Protein AF-A0A4Q3XP05-F1 (afdb_monomer_lite)

Sequence (166 aa):
MVRCESCAARHRVVETVRRVVVLAVALLCTGCSSTEPTTTSSPNTSTMSSTSSSIRPSPATTSTSTPQPGPPYIGTLTWRPGRHGDDLIVTPTGAGRAVLGEEKEAAAWAEVARREPRADTVSMQRQFACHWRYARSKATWNLETWRMAVPMDQVVSAYCNPGGPE

pLDDT: mean 79.21, std 21.28, range [39.28, 98.88]

Secondary structure (DSSP, 8-state):
----THHHHHHHHHHHHHHHGGG---------PPPPP-----------------PPPP------PPPPP-S--EEEEEEEE-SSSEEEEEEE-HHHHH--SHHHHHHHHHHHHHH-GGG-SHHHHHHHHHHHHH-TTSS-EEEETTS----HHHHHHTTT-TTS--

Structure (mmCIF, N/CA/C/O backbone):
data_AF-A0A4Q3XP05-F1
#
_entry.id   AF-A0A4Q3XP05-F1
#
loop_
_atom_site.group_PDB
_atom_site.id
_atom_site.type_symbol
_atom_site.label_atom_id
_atom_site.label_alt_id
_atom_site.label_comp_id
_atom_site.label_asym_id
_atom_site.label_entity_id
_atom_site.label_seq_id
_atom_site.pdbx_PDB_ins_code
_atom_site.Cartn_x
_atom_site.Cartn_y
_atom_site.Cartn_z
_atom_site.occupancy
_atom_site.B_iso_or_equiv
_atom_site.auth_seq_id
_atom_site.auth_comp_id
_atom_site.auth_asym_id
_atom_site.auth_atom_id
_atom_site.pdbx_PDB_model_num
ATOM 1 N N . MET A 1 1 ? 32.201 -32.629 -36.916 1.00 45.53 1 MET A N 1
ATOM 2 C CA . MET A 1 1 ? 32.379 -31.262 -37.455 1.00 45.53 1 MET A CA 1
ATOM 3 C C . MET A 1 1 ? 31.031 -30.766 -37.956 1.00 45.53 1 MET A C 1
ATOM 5 O O . MET A 1 1 ? 30.644 -31.107 -39.062 1.00 45.53 1 MET A O 1
ATOM 9 N N . VAL A 1 2 ? 30.287 -30.033 -37.125 1.00 48.25 2 VAL A N 1
ATOM 10 C CA . VAL A 1 2 ? 29.004 -29.419 -37.506 1.00 48.25 2 VAL A CA 1
ATOM 11 C C . VAL A 1 2 ? 29.272 -27.926 -37.679 1.00 48.25 2 VAL A C 1
ATOM 13 O O . VAL A 1 2 ? 29.662 -27.253 -36.727 1.00 48.25 2 VAL A O 1
ATOM 16 N N . ARG A 1 3 ? 29.188 -27.435 -38.919 1.00 54.53 3 ARG A N 1
ATOM 17 C CA . ARG A 1 3 ? 29.376 -26.016 -39.254 1.00 54.53 3 ARG A CA 1
ATOM 18 C C . ARG A 1 3 ? 28.134 -25.228 -38.825 1.00 54.53 3 ARG A C 1
ATOM 20 O O . ARG A 1 3 ? 27.010 -25.658 -39.039 1.00 54.53 3 ARG A O 1
ATOM 27 N N . CYS A 1 4 ? 28.374 -24.088 -38.187 1.00 50.78 4 CYS A N 1
ATOM 28 C CA . CYS A 1 4 ? 27.384 -23.238 -37.537 1.00 50.78 4 CYS A CA 1
ATOM 29 C C . CYS A 1 4 ? 26.812 -22.214 -38.538 1.00 50.78 4 CYS A C 1
ATOM 31 O O . CYS A 1 4 ? 27.359 -21.124 -38.697 1.00 50.78 4 CYS A O 1
ATOM 33 N N . GLU A 1 5 ? 25.721 -22.556 -39.227 1.00 57.09 5 GLU A N 1
ATOM 34 C CA . GLU A 1 5 ? 25.008 -21.644 -40.147 1.00 57.09 5 GLU A CA 1
ATOM 35 C C . GLU A 1 5 ? 24.292 -20.487 -39.411 1.00 57.09 5 GLU A C 1
ATOM 37 O O . GLU A 1 5 ? 24.014 -19.437 -39.989 1.00 57.09 5 GLU A O 1
ATOM 42 N N . SER A 1 6 ? 24.093 -20.607 -38.095 1.00 54.94 6 SER A N 1
ATOM 43 C CA . SER A 1 6 ? 23.377 -19.624 -37.266 1.00 54.94 6 SER A CA 1
ATOM 44 C C . SER A 1 6 ? 24.140 -18.322 -36.975 1.00 54.94 6 SER A C 1
ATOM 46 O O . SER A 1 6 ? 23.554 -17.381 -36.434 1.00 54.94 6 SER A O 1
ATOM 48 N N . CYS A 1 7 ? 25.430 -18.231 -37.315 1.00 55.59 7 CYS A N 1
ATOM 49 C CA . CYS A 1 7 ? 26.236 -17.030 -37.053 1.00 55.59 7 CYS A CA 1
ATOM 50 C C . CYS A 1 7 ? 26.012 -15.926 -38.111 1.00 55.59 7 CYS A C 1
ATOM 52 O O . CYS A 1 7 ? 26.002 -14.738 -37.788 1.00 55.59 7 CYS A O 1
ATOM 54 N N . ALA A 1 8 ? 25.734 -16.299 -39.367 1.00 54.72 8 ALA A N 1
ATOM 55 C CA . ALA A 1 8 ? 25.606 -15.352 -40.480 1.00 54.72 8 ALA A CA 1
ATOM 56 C C . ALA A 1 8 ? 24.308 -14.517 -40.439 1.00 54.72 8 ALA A C 1
ATOM 58 O O . ALA A 1 8 ? 24.300 -13.352 -40.840 1.00 54.72 8 ALA A O 1
ATOM 59 N N . ALA A 1 9 ? 23.214 -15.075 -39.908 1.00 52.56 9 ALA A N 1
ATOM 60 C CA . ALA A 1 9 ? 21.922 -14.386 -39.830 1.00 52.56 9 ALA A CA 1
ATOM 61 C C . ALA A 1 9 ? 21.920 -13.232 -38.811 1.00 52.56 9 ALA A C 1
ATOM 63 O O . ALA A 1 9 ? 21.271 -12.208 -39.024 1.00 52.56 9 ALA A O 1
ATOM 64 N N . ARG A 1 10 ? 22.693 -13.361 -37.724 1.00 56.69 10 ARG A N 1
ATOM 65 C CA . ARG A 1 10 ? 22.756 -12.356 -36.649 1.00 56.69 10 ARG A CA 1
ATOM 66 C C . ARG A 1 10 ? 23.505 -11.091 -37.076 1.00 56.69 10 ARG A C 1
ATOM 68 O O . ARG A 1 10 ? 23.149 -10.005 -36.632 1.00 56.69 10 ARG A O 1
ATOM 75 N N . HIS A 1 11 ? 24.471 -11.205 -37.988 1.00 49.16 11 HIS A N 1
ATOM 76 C CA . HIS A 1 11 ? 25.258 -10.060 -38.457 1.00 49.16 11 HIS A CA 1
ATOM 77 C C . HIS A 1 11 ? 24.456 -9.114 -39.376 1.00 49.16 11 HIS A C 1
ATOM 79 O O . HIS A 1 11 ? 24.589 -7.897 -39.268 1.00 49.16 11 HIS A O 1
ATOM 85 N N . ARG A 1 12 ? 23.553 -9.649 -40.218 1.00 55.53 12 ARG A N 1
ATOM 86 C CA . ARG A 1 12 ? 22.710 -8.835 -41.126 1.00 55.53 12 ARG A CA 1
ATOM 87 C C . ARG A 1 12 ? 21.678 -7.968 -40.395 1.00 55.53 12 ARG A C 1
ATOM 89 O O . ARG A 1 12 ? 21.373 -6.865 -40.844 1.00 55.53 12 ARG A O 1
ATOM 96 N N . VAL A 1 13 ? 21.152 -8.434 -39.260 1.00 53.72 13 VAL A N 1
ATOM 97 C CA . VAL A 1 13 ? 20.175 -7.670 -38.460 1.00 53.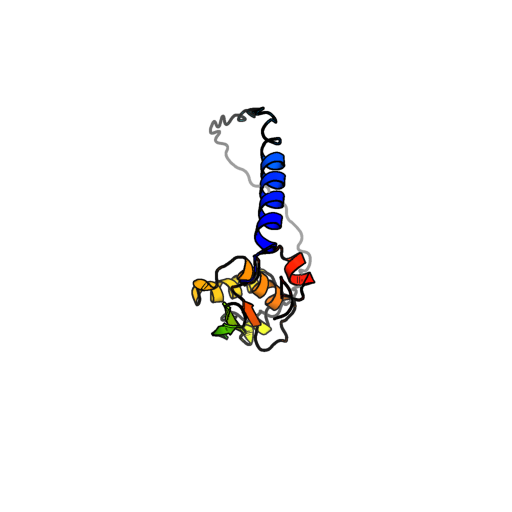72 13 VAL A CA 1
ATOM 98 C C . VAL A 1 13 ? 20.846 -6.481 -37.759 1.00 53.72 13 VAL A C 1
ATOM 100 O O . VAL A 1 13 ? 20.286 -5.387 -37.731 1.00 53.72 13 VAL A O 1
ATOM 103 N N . VAL A 1 14 ? 22.079 -6.657 -37.270 1.00 54.28 14 VAL A N 1
ATOM 104 C CA . VAL A 1 14 ? 22.824 -5.613 -36.542 1.00 54.28 14 VAL A CA 1
ATOM 105 C C . VAL A 1 14 ? 23.241 -4.449 -37.456 1.00 54.28 14 VAL A C 1
ATOM 107 O O . VAL A 1 14 ? 23.151 -3.292 -37.045 1.00 54.28 14 VAL A O 1
ATOM 110 N N . GLU A 1 15 ? 23.620 -4.708 -38.714 1.00 50.31 15 GLU A N 1
ATOM 111 C CA . GLU A 1 15 ? 23.937 -3.635 -39.677 1.00 50.31 15 GLU A CA 1
ATOM 112 C C . GLU A 1 15 ? 22.709 -2.817 -40.107 1.00 50.31 15 GLU A C 1
ATOM 114 O O . GLU A 1 15 ? 22.824 -1.614 -40.356 1.00 50.31 15 GLU A O 1
ATOM 119 N N . THR A 1 16 ? 21.527 -3.439 -40.151 1.00 50.19 16 THR A N 1
ATOM 120 C CA . THR A 1 16 ? 20.293 -2.770 -40.594 1.00 50.19 16 THR A CA 1
ATOM 121 C C . THR A 1 16 ? 19.778 -1.788 -39.535 1.00 50.19 16 THR A C 1
ATOM 123 O O . THR A 1 16 ? 19.385 -0.672 -39.870 1.00 50.19 16 THR A O 1
ATOM 126 N N . VAL A 1 17 ? 19.879 -2.131 -38.245 1.00 50.94 17 VAL A N 1
ATOM 127 C CA . VAL A 1 17 ? 19.489 -1.231 -37.139 1.00 50.94 17 VAL A CA 1
ATOM 128 C C . VAL A 1 17 ? 20.453 -0.043 -37.012 1.00 50.94 17 VAL A C 1
ATOM 130 O O . VAL A 1 17 ? 20.027 1.086 -36.768 1.00 50.94 17 VAL A O 1
ATOM 133 N N . ARG A 1 18 ? 21.753 -0.255 -37.262 1.00 50.09 18 ARG A N 1
ATOM 134 C CA . ARG A 1 18 ? 22.776 0.798 -37.148 1.00 50.09 18 ARG A CA 1
ATOM 135 C C . ARG A 1 18 ? 22.636 1.905 -38.208 1.00 50.09 18 ARG A C 1
ATOM 137 O O . ARG A 1 18 ? 23.077 3.023 -37.961 1.00 50.09 18 ARG A O 1
ATOM 144 N N . ARG A 1 19 ? 21.990 1.637 -39.351 1.00 48.81 19 ARG A N 1
ATOM 145 C CA . ARG A 1 19 ? 21.708 2.648 -40.393 1.00 48.81 19 ARG A CA 1
ATOM 146 C C . ARG A 1 19 ? 20.450 3.485 -40.129 1.00 48.81 19 ARG A C 1
ATOM 148 O O . ARG A 1 19 ? 20.384 4.609 -40.612 1.00 48.81 19 ARG A O 1
ATOM 155 N N . VAL A 1 20 ? 19.497 2.992 -39.335 1.00 49.88 20 VAL A N 1
ATOM 156 C CA . VAL A 1 20 ? 18.260 3.731 -39.001 1.00 49.88 20 VAL A CA 1
ATOM 157 C C . VAL A 1 20 ? 18.496 4.769 -37.892 1.00 49.88 20 VAL A C 1
ATOM 159 O O . VAL A 1 20 ? 17.873 5.824 -37.895 1.00 49.88 20 VAL A O 1
ATOM 162 N N . VAL A 1 21 ? 19.453 4.534 -36.988 1.00 49.62 21 VAL A N 1
ATOM 163 C CA . VAL A 1 21 ? 19.743 5.445 -35.859 1.00 49.62 21 VAL A CA 1
ATOM 164 C C . VAL A 1 21 ? 20.545 6.698 -36.270 1.00 49.62 21 VAL A C 1
ATOM 166 O O . VAL A 1 21 ? 20.509 7.704 -35.570 1.00 49.62 21 VAL A O 1
ATOM 169 N N . VAL A 1 22 ? 21.219 6.703 -37.426 1.00 47.50 22 VAL A N 1
ATOM 170 C CA . VAL A 1 22 ? 22.067 7.837 -37.869 1.00 47.50 22 VAL A CA 1
ATOM 171 C C . VAL A 1 22 ? 21.273 8.965 -38.565 1.00 47.50 22 VAL A C 1
ATOM 173 O O . VAL A 1 22 ? 21.824 10.029 -38.819 1.00 47.50 22 VAL A O 1
ATOM 176 N N . LEU A 1 23 ? 19.969 8.801 -38.823 1.00 47.88 23 LEU A N 1
ATOM 177 C CA . LEU A 1 23 ? 19.169 9.751 -39.621 1.00 47.88 23 LEU A CA 1
ATOM 178 C C . LEU A 1 23 ? 18.109 10.561 -38.848 1.00 47.88 23 LEU A C 1
ATOM 180 O O . LEU A 1 23 ? 17.292 11.229 -39.471 1.00 47.88 23 LEU A O 1
ATOM 184 N N . ALA A 1 24 ? 18.134 10.571 -37.511 1.00 47.53 24 ALA A N 1
ATOM 185 C CA . ALA A 1 24 ? 17.170 11.328 -36.696 1.00 47.53 24 ALA A CA 1
ATOM 186 C C . ALA A 1 24 ? 17.823 12.301 -35.690 1.00 47.53 24 ALA A C 1
ATOM 188 O O . ALA A 1 24 ? 17.320 12.495 -34.588 1.00 47.53 24 ALA A O 1
ATOM 189 N N . VAL A 1 25 ? 18.941 12.933 -36.066 1.00 55.16 25 VAL A N 1
ATOM 190 C CA . VAL A 1 25 ? 19.546 14.057 -35.325 1.00 55.16 25 VAL A CA 1
ATOM 191 C C . VAL A 1 25 ? 19.594 15.274 -36.245 1.00 55.16 25 VAL A C 1
ATOM 193 O O . VAL A 1 25 ? 20.621 15.537 -36.855 1.00 55.16 25 VAL A O 1
ATOM 196 N N . ALA A 1 26 ? 18.471 15.984 -36.389 1.00 55.78 26 ALA A N 1
ATOM 197 C CA . ALA A 1 26 ? 18.444 17.354 -36.918 1.00 55.78 26 ALA A CA 1
ATOM 198 C C . ALA A 1 26 ? 17.041 17.980 -36.818 1.00 55.78 26 ALA A C 1
ATOM 200 O O . ALA A 1 26 ? 16.386 18.142 -37.838 1.00 55.78 26 ALA A O 1
ATOM 201 N N . LEU A 1 27 ? 16.576 18.388 -35.631 1.00 59.53 27 LEU A N 1
ATOM 202 C CA . LEU A 1 27 ? 15.529 19.419 -35.554 1.00 59.53 27 LEU A CA 1
ATOM 203 C C . LEU A 1 27 ? 15.714 20.341 -34.332 1.00 59.53 27 LEU A C 1
ATOM 205 O O . LEU A 1 27 ? 15.252 20.069 -33.233 1.00 59.53 27 LEU A O 1
ATOM 209 N N . LEU A 1 28 ? 16.431 21.436 -34.613 1.00 58.41 28 LEU A N 1
ATOM 210 C CA . LEU A 1 28 ? 16.126 22.833 -34.270 1.00 58.41 28 LEU A CA 1
ATOM 211 C C . LEU A 1 28 ? 15.956 23.205 -32.785 1.00 58.41 28 LEU A C 1
ATOM 213 O O . LEU A 1 28 ? 14.868 23.189 -32.217 1.00 58.41 28 LEU A O 1
ATOM 217 N N . CYS A 1 29 ? 17.051 23.718 -32.217 1.00 57.91 29 CYS A N 1
ATOM 218 C CA . CYS A 1 29 ? 17.024 24.664 -31.109 1.00 57.91 29 CYS A CA 1
ATOM 219 C C . CYS A 1 29 ? 16.321 25.956 -31.557 1.00 57.91 29 CYS A C 1
ATOM 221 O O . CYS A 1 29 ? 16.841 26.702 -32.387 1.00 57.91 29 CYS A O 1
ATOM 223 N N . THR A 1 30 ? 15.165 26.260 -30.979 1.00 62.53 30 THR A N 1
ATOM 224 C CA . THR A 1 30 ? 14.612 27.619 -30.976 1.00 62.53 30 THR A CA 1
ATOM 225 C C . THR A 1 30 ? 14.185 27.924 -29.549 1.00 62.53 30 THR A C 1
ATOM 227 O O . THR A 1 30 ? 13.070 27.633 -29.129 1.00 62.53 30 THR A O 1
ATOM 230 N N . GLY A 1 31 ? 15.140 28.430 -28.767 1.00 46.28 31 GLY A N 1
ATOM 231 C CA . GLY A 1 31 ? 14.882 28.984 -27.446 1.00 46.28 31 GLY A CA 1
ATOM 232 C C . GLY A 1 31 ? 14.139 30.305 -27.597 1.00 46.28 31 GLY A C 1
ATOM 233 O O . GLY A 1 31 ? 14.658 31.240 -28.200 1.00 46.28 31 GLY A O 1
ATOM 234 N N . CYS A 1 32 ? 12.924 30.370 -27.062 1.00 55.94 32 CYS A N 1
ATOM 235 C CA . CYS A 1 32 ? 12.202 31.616 -26.864 1.00 55.94 32 CYS A CA 1
ATOM 236 C C . CYS A 1 32 ? 12.211 31.907 -25.361 1.00 55.94 32 CYS A C 1
ATOM 238 O O . CYS A 1 32 ? 11.517 31.249 -24.585 1.00 55.94 32 CYS A O 1
ATOM 240 N N . SER A 1 33 ? 13.062 32.850 -24.955 1.00 47.09 33 SER A N 1
ATOM 241 C CA . SER A 1 33 ? 13.055 33.434 -23.617 1.00 47.09 33 SER A CA 1
ATOM 242 C C . SER A 1 33 ? 11.712 34.117 -23.386 1.00 47.09 33 SER A C 1
ATOM 244 O O . SER A 1 33 ? 11.351 35.023 -24.133 1.00 47.09 33 SER A O 1
ATOM 246 N N . SER A 1 34 ? 10.979 33.698 -22.356 1.00 48.88 34 SER A N 1
ATOM 247 C CA . SER A 1 34 ? 9.823 34.446 -21.867 1.00 48.88 34 SER A CA 1
ATOM 248 C C . SER A 1 34 ? 10.228 35.258 -20.643 1.00 48.88 34 SER A C 1
ATOM 250 O O . SER A 1 34 ? 10.728 34.741 -19.649 1.00 48.88 34 SER A O 1
ATOM 252 N N . THR A 1 35 ? 10.050 36.554 -20.830 1.00 47.91 35 THR A N 1
ATOM 253 C CA . THR A 1 35 ? 10.338 37.718 -20.004 1.00 47.91 35 THR A CA 1
ATOM 254 C C . THR A 1 35 ? 9.701 37.623 -18.617 1.00 47.91 35 THR A C 1
ATOM 256 O O . THR A 1 35 ? 8.514 37.325 -18.496 1.00 47.91 35 THR A O 1
ATOM 259 N N . GLU A 1 36 ? 10.481 37.919 -17.575 1.00 55.56 36 GLU A N 1
ATOM 260 C CA . GLU A 1 36 ? 9.990 38.105 -16.207 1.00 55.56 36 GLU A CA 1
ATOM 261 C C . GLU A 1 36 ? 9.022 39.299 -16.137 1.00 55.56 36 GLU A C 1
ATOM 263 O O . GLU A 1 36 ? 9.373 40.399 -16.578 1.00 55.56 36 GLU A O 1
ATOM 268 N N . PRO A 1 37 ? 7.825 39.144 -15.550 1.00 46.94 37 PRO A N 1
ATOM 269 C CA . PRO A 1 37 ? 7.035 40.284 -15.129 1.00 46.94 37 PRO A CA 1
ATOM 270 C C . PRO A 1 37 ? 7.531 40.804 -13.771 1.00 46.94 37 PRO A C 1
ATOM 272 O O . PRO A 1 37 ? 7.534 40.108 -12.758 1.00 46.94 37 PRO A O 1
ATOM 275 N N . THR A 1 38 ? 7.948 42.067 -13.805 1.00 46.94 38 THR A N 1
ATOM 276 C CA . THR A 1 38 ? 7.946 43.098 -12.760 1.00 46.94 38 THR A CA 1
ATOM 277 C C . THR A 1 38 ? 7.490 42.672 -11.359 1.00 46.94 38 THR A C 1
ATOM 279 O O . THR A 1 3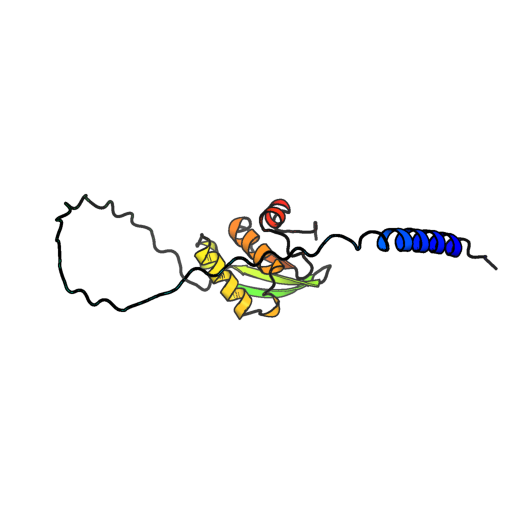8 ? 6.313 42.414 -11.126 1.00 46.94 38 THR A O 1
ATOM 282 N N . THR A 1 39 ? 8.392 42.777 -10.378 1.00 39.28 39 THR A N 1
ATOM 283 C CA . THR A 1 39 ? 8.010 42.983 -8.972 1.00 39.28 39 THR A CA 1
ATOM 284 C C . THR A 1 39 ? 8.577 44.318 -8.495 1.00 39.28 39 THR A C 1
ATOM 286 O O . THR A 1 39 ? 9.688 44.407 -7.980 1.00 39.28 39 THR A O 1
ATOM 289 N N . THR A 1 40 ? 7.803 45.383 -8.701 1.00 46.84 40 THR A N 1
ATOM 290 C CA . THR A 1 40 ? 7.935 46.632 -7.946 1.00 46.84 40 THR A CA 1
ATOM 291 C C . THR A 1 40 ? 7.024 46.507 -6.735 1.00 46.84 40 THR A C 1
ATOM 293 O O . THR A 1 40 ? 5.807 46.546 -6.882 1.00 46.84 40 THR A O 1
ATOM 296 N N . SER A 1 41 ? 7.606 46.372 -5.546 1.00 44.38 41 SER A N 1
ATOM 297 C CA . SER A 1 41 ? 6.859 46.418 -4.288 1.00 44.38 41 SER A CA 1
ATOM 298 C C . SER A 1 41 ? 7.362 47.589 -3.452 1.00 44.38 41 SER A C 1
ATOM 300 O O . SER A 1 41 ? 8.392 47.502 -2.788 1.00 44.38 41 SER A O 1
ATOM 302 N N . SER A 1 42 ? 6.622 48.696 -3.505 1.00 63.28 42 SER A N 1
ATOM 303 C CA . SER A 1 42 ? 6.634 49.740 -2.478 1.00 63.28 42 SER A CA 1
ATOM 304 C C . SER A 1 42 ? 5.761 49.298 -1.296 1.00 63.28 42 SER A C 1
ATOM 306 O O . SER A 1 42 ? 4.709 48.698 -1.524 1.00 63.28 42 SER A O 1
ATOM 308 N N . PRO A 1 43 ? 6.121 49.610 -0.041 1.00 53.75 43 PRO A N 1
ATOM 309 C CA . PRO A 1 43 ? 5.232 49.401 1.091 1.00 53.75 43 PRO A CA 1
ATOM 310 C C . PRO A 1 43 ? 4.331 50.630 1.271 1.00 53.75 43 PRO A C 1
ATOM 312 O O . PRO A 1 43 ? 4.798 51.685 1.692 1.00 53.75 43 PRO A O 1
ATOM 315 N N . ASN A 1 44 ? 3.034 50.488 0.992 1.00 53.88 44 ASN A N 1
ATOM 316 C CA . ASN A 1 44 ? 2.032 51.446 1.453 1.00 53.88 44 ASN A CA 1
ATOM 317 C C . ASN A 1 44 ? 1.318 50.890 2.687 1.00 53.88 44 ASN A C 1
ATOM 319 O O . ASN A 1 44 ? 0.506 49.971 2.614 1.00 53.88 44 ASN A O 1
ATOM 323 N N . THR A 1 45 ? 1.632 51.504 3.822 1.00 48.47 45 THR A N 1
ATOM 324 C CA . THR A 1 45 ? 0.823 51.530 5.039 1.00 48.47 45 THR A CA 1
ATOM 325 C C . THR A 1 45 ? -0.595 51.993 4.708 1.00 48.47 45 THR A C 1
ATOM 327 O O . THR A 1 45 ? -0.771 53.053 4.108 1.00 48.47 45 THR A O 1
ATOM 330 N N . SER A 1 46 ? -1.616 51.250 5.138 1.00 49.66 46 SER A N 1
ATOM 331 C CA . SER A 1 46 ? -2.969 51.787 5.314 1.00 49.66 46 SER A CA 1
ATOM 332 C C . SER A 1 46 ? -3.733 51.038 6.404 1.00 49.66 46 SER A C 1
ATOM 334 O O . SER A 1 46 ? -3.806 49.814 6.451 1.00 49.66 46 SER A O 1
ATOM 336 N N . THR A 1 47 ? -4.250 51.866 7.297 1.00 46.50 47 THR A N 1
ATOM 337 C CA . THR A 1 47 ? -4.929 51.635 8.566 1.00 46.50 47 THR A CA 1
ATOM 338 C C . THR A 1 47 ? -6.430 51.359 8.369 1.00 46.50 47 THR A C 1
ATOM 340 O O . THR A 1 47 ? -7.047 51.989 7.523 1.00 46.50 47 THR A O 1
ATOM 343 N N . MET A 1 48 ? -6.981 50.467 9.211 1.00 51.38 48 MET A N 1
ATOM 344 C CA . MET A 1 48 ? -8.384 50.286 9.665 1.00 51.38 48 MET A CA 1
ATOM 345 C C . MET A 1 48 ? -9.556 50.340 8.659 1.00 51.38 48 MET A C 1
ATOM 347 O O . MET A 1 48 ? -9.827 51.366 8.049 1.00 51.38 48 MET A O 1
ATOM 351 N N . SER A 1 49 ? -10.456 49.348 8.731 1.00 47.53 49 SER A N 1
ATOM 352 C CA . SER A 1 49 ? -11.727 49.483 9.482 1.00 47.53 49 SER A CA 1
ATOM 353 C C . SER A 1 49 ? -12.661 48.285 9.282 1.00 47.53 49 SER A C 1
ATOM 355 O O . SER A 1 49 ? -12.813 47.735 8.198 1.00 47.53 49 SER A O 1
ATOM 357 N N . SER A 1 50 ? -13.301 47.910 10.384 1.00 53.50 50 SER A N 1
ATOM 358 C CA . SER A 1 50 ? -14.348 46.907 10.558 1.00 53.50 50 SER A CA 1
ATOM 359 C C . SER A 1 50 ? -15.645 47.236 9.812 1.00 53.50 50 SER A C 1
ATOM 361 O O . SER A 1 50 ? -16.116 48.370 9.844 1.00 53.50 50 SER A O 1
ATOM 363 N N . THR A 1 51 ? -16.299 46.225 9.238 1.00 55.84 51 THR A N 1
ATOM 364 C CA . THR A 1 51 ? -17.724 46.283 8.875 1.00 55.84 51 THR A CA 1
ATOM 365 C C . THR A 1 51 ? -18.381 44.959 9.251 1.00 55.84 51 THR A C 1
ATOM 367 O O . THR A 1 51 ? -18.195 43.936 8.597 1.00 55.84 51 THR A O 1
ATOM 370 N N . SER A 1 52 ? -19.126 44.985 10.353 1.00 55.44 52 SER A N 1
ATOM 371 C CA . SER A 1 52 ? -19.930 43.871 10.845 1.00 55.44 52 SER A CA 1
ATOM 372 C C . SER A 1 52 ? -21.195 43.737 10.000 1.00 55.44 52 SER A C 1
ATOM 374 O O . SER A 1 52 ? -22.050 44.618 10.029 1.00 55.44 52 SER A O 1
ATOM 376 N N . SER A 1 53 ? -21.337 42.628 9.276 1.00 61.09 53 SER A N 1
ATOM 377 C CA . SER A 1 53 ? -22.617 42.205 8.698 1.00 61.09 53 SER A CA 1
ATOM 378 C C . SER A 1 53 ? -23.171 41.053 9.531 1.00 61.09 53 SER A C 1
ATOM 380 O O . SER A 1 53 ? -22.546 40.003 9.657 1.00 61.09 53 SER A O 1
ATOM 382 N N . SER A 1 54 ? -24.329 41.283 10.146 1.00 62.53 54 SER A N 1
ATOM 383 C CA . SER A 1 54 ? -25.050 40.307 10.962 1.00 62.53 54 SER A CA 1
ATOM 384 C C . SER A 1 54 ? -25.709 39.264 10.055 1.00 62.53 54 SER A C 1
ATOM 386 O O . SER A 1 54 ? -26.651 39.578 9.326 1.00 62.53 54 SER A O 1
ATOM 388 N N . ILE A 1 55 ? -25.195 38.032 10.069 1.00 62.41 55 ILE A N 1
ATOM 389 C CA . ILE A 1 55 ? -25.753 36.892 9.332 1.00 62.41 55 ILE A CA 1
ATOM 390 C C . ILE A 1 55 ? -26.619 36.083 10.302 1.00 62.41 55 ILE A C 1
ATOM 392 O O . ILE A 1 55 ? -26.157 35.614 11.341 1.00 62.41 55 ILE A O 1
ATOM 396 N N . ARG A 1 56 ? -27.895 35.928 9.950 1.00 67.25 56 ARG A N 1
ATOM 397 C CA . ARG A 1 56 ? -28.891 35.118 10.660 1.00 67.25 56 ARG A CA 1
ATOM 398 C C . ARG A 1 56 ? -28.464 33.638 10.658 1.00 67.25 56 ARG A C 1
ATOM 400 O O . ARG A 1 56 ? -28.260 33.098 9.571 1.00 67.25 56 ARG A O 1
ATOM 407 N N . PRO A 1 57 ? -28.356 32.952 11.810 1.00 56.84 57 PRO A N 1
ATOM 408 C CA . PRO A 1 57 ? -28.005 31.537 11.820 1.00 56.84 57 PRO A CA 1
ATOM 409 C C . PRO A 1 57 ? -29.185 30.689 11.322 1.00 56.84 57 PRO A C 1
ATOM 411 O O . PRO A 1 57 ? -30.249 30.653 11.940 1.00 56.84 57 PRO A O 1
ATOM 414 N N . SER A 1 58 ? -28.992 30.002 10.192 1.00 67.06 58 SER A N 1
ATOM 415 C CA . SER A 1 58 ? -29.776 28.809 9.848 1.00 67.06 58 SER A CA 1
ATOM 416 C C . SER A 1 58 ? -29.497 27.709 10.879 1.00 67.06 58 SER A C 1
ATOM 418 O O . SER A 1 58 ? -28.359 27.611 11.347 1.00 67.06 58 SER A O 1
ATOM 420 N N . PRO A 1 59 ? -30.476 26.854 11.225 1.00 59.56 59 PRO A N 1
ATOM 421 C CA . PRO A 1 59 ? -30.210 25.690 12.058 1.00 59.56 59 PRO A CA 1
ATOM 422 C C . PRO A 1 59 ? -29.225 24.784 11.315 1.00 59.56 59 PRO A C 1
ATOM 424 O O . PRO A 1 59 ? -29.534 24.229 10.262 1.00 59.56 59 PRO A O 1
ATOM 427 N N . ALA A 1 60 ? -28.008 24.684 11.844 1.00 63.50 60 ALA A N 1
ATOM 428 C CA . ALA A 1 60 ? -27.017 23.744 11.361 1.00 63.50 60 ALA A CA 1
ATOM 429 C C . ALA A 1 60 ? -27.528 22.333 11.662 1.00 63.50 60 ALA A C 1
ATOM 431 O O . ALA A 1 60 ? -27.611 21.931 12.822 1.00 63.50 60 ALA A O 1
ATOM 432 N N . THR A 1 61 ? -27.874 21.577 10.622 1.00 55.56 61 THR A N 1
ATOM 433 C CA . THR A 1 61 ? -28.049 20.130 10.733 1.00 55.56 61 THR A CA 1
ATOM 434 C C . THR A 1 61 ? -26.708 19.558 11.175 1.00 55.56 61 THR A C 1
ATOM 436 O O . THR A 1 61 ? -25.776 19.453 10.380 1.00 55.56 61 THR A O 1
ATOM 439 N N . THR A 1 62 ? -26.569 19.256 12.465 1.00 53.47 62 THR A N 1
ATOM 440 C CA . THR A 1 62 ? -25.384 18.591 13.000 1.00 53.47 62 THR A CA 1
ATOM 441 C C . THR A 1 62 ? -25.359 17.176 12.436 1.00 53.47 62 THR A C 1
ATOM 443 O O . THR A 1 62 ? -26.010 16.272 12.951 1.00 53.47 62 THR A O 1
ATOM 446 N N . SER A 1 63 ? -24.639 16.977 11.335 1.00 57.84 63 SER A N 1
ATOM 447 C CA . SER A 1 63 ? -24.285 15.647 10.858 1.00 57.84 63 SER A CA 1
ATOM 448 C C . SER A 1 63 ? -23.338 15.027 11.882 1.00 57.84 63 SER A C 1
ATOM 450 O O . SER A 1 63 ? -22.137 15.304 11.879 1.00 57.84 63 SER A O 1
ATOM 452 N N . THR A 1 64 ? -23.882 14.224 12.795 1.00 58.88 64 THR A N 1
ATOM 453 C CA . THR A 1 64 ? -23.100 13.387 13.706 1.00 58.88 64 THR A CA 1
ATOM 454 C C . THR A 1 64 ? -22.373 12.334 12.874 1.00 58.88 64 THR A C 1
ATOM 456 O O . THR A 1 64 ? -22.904 11.262 12.597 1.00 58.88 64 THR A O 1
ATOM 459 N N . SER A 1 65 ? -21.160 12.655 12.425 1.00 73.69 65 SER A N 1
ATOM 460 C CA . SER A 1 65 ? -20.239 11.650 11.904 1.00 73.69 65 SER A CA 1
ATOM 461 C C . SER A 1 65 ? -19.651 10.892 13.093 1.00 73.69 65 SER A C 1
ATOM 463 O O . SER A 1 65 ? -19.121 11.487 14.031 1.00 73.69 65 SER A O 1
ATOM 465 N N . THR A 1 66 ? -19.793 9.568 13.103 1.00 77.19 66 THR A N 1
ATOM 466 C CA . THR A 1 66 ? -19.096 8.727 14.079 1.00 77.19 66 THR A CA 1
ATOM 467 C C . THR A 1 66 ? -17.585 8.874 13.861 1.00 77.19 66 THR A C 1
ATOM 469 O O . THR A 1 66 ? -17.138 8.734 12.719 1.00 77.19 66 THR A O 1
ATOM 472 N N . PRO A 1 67 ? -16.784 9.137 14.911 1.00 84.44 67 PRO A N 1
ATOM 473 C CA . PRO A 1 67 ? -15.335 9.225 14.777 1.00 84.44 67 PRO A CA 1
ATOM 474 C C . PRO A 1 67 ? -14.749 7.926 14.212 1.00 84.44 67 PRO A C 1
ATOM 476 O O . PRO A 1 67 ? -15.033 6.837 14.712 1.00 84.44 67 PRO A O 1
ATOM 479 N N . GLN A 1 68 ? -13.924 8.033 13.170 1.00 88.75 68 GLN A N 1
ATOM 480 C CA . GLN A 1 68 ? -13.195 6.888 12.630 1.00 88.75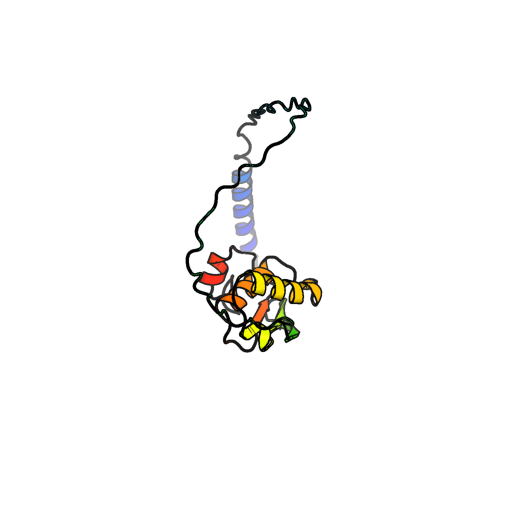 68 GLN A CA 1
ATOM 481 C C . GLN A 1 68 ? -12.053 6.463 13.574 1.00 88.75 68 GLN A C 1
ATOM 483 O O . GLN A 1 68 ? -11.443 7.329 14.206 1.00 88.75 68 GLN A O 1
ATOM 488 N N . PRO A 1 69 ? -11.723 5.158 13.665 1.00 94.50 69 PRO A N 1
ATOM 489 C CA . PRO A 1 69 ? -10.593 4.689 14.464 1.00 94.50 69 PRO A CA 1
ATOM 490 C C . PRO A 1 69 ? -9.261 5.319 14.036 1.00 94.50 69 PRO A C 1
ATOM 492 O O . PRO A 1 69 ? -9.025 5.539 12.849 1.00 94.50 69 PRO A O 1
ATOM 495 N N . GLY A 1 70 ? -8.379 5.578 15.003 1.00 95.62 70 GLY A N 1
ATOM 496 C CA . GLY A 1 70 ? -7.015 6.054 14.750 1.00 95.62 70 GLY A CA 1
ATOM 497 C C . GLY A 1 70 ? -6.017 4.932 14.406 1.00 95.62 70 GLY A C 1
ATOM 498 O O . GLY A 1 70 ? -6.382 3.754 14.437 1.00 95.62 70 GLY A O 1
ATOM 499 N N . PRO A 1 71 ? -4.753 5.283 14.095 1.00 96.88 71 PRO A N 1
ATOM 500 C CA . PRO A 1 71 ? -3.678 4.323 13.821 1.00 96.88 71 PRO A CA 1
ATOM 501 C C . PRO A 1 71 ? -3.295 3.496 15.071 1.00 96.88 71 PRO A C 1
ATOM 503 O O . PRO A 1 71 ? -3.622 3.898 16.191 1.00 96.88 71 PRO A O 1
ATOM 506 N N . PRO A 1 72 ? -2.571 2.365 14.925 1.00 98.31 72 PRO A N 1
ATOM 507 C CA . PRO A 1 72 ? -1.918 1.887 13.703 1.00 98.31 72 PRO A CA 1
ATOM 508 C C . PRO A 1 72 ? -2.897 1.292 12.691 1.00 98.31 72 PRO A C 1
ATOM 510 O O . PRO A 1 72 ? -3.768 0.492 13.047 1.00 98.31 72 PRO A O 1
ATOM 513 N N . TYR A 1 73 ? -2.725 1.634 11.417 1.00 98.69 73 TYR A N 1
ATOM 514 C CA . TYR A 1 73 ? -3.503 1.054 10.317 1.00 98.69 73 TYR A CA 1
ATOM 515 C C . TYR A 1 73 ? -2.862 -0.224 9.760 1.00 98.69 73 TYR A C 1
ATOM 517 O O . TYR A 1 73 ? -3.568 -1.090 9.232 1.00 98.69 73 TYR A O 1
ATOM 525 N N . ILE A 1 74 ? -1.546 -0.379 9.921 1.00 98.81 74 ILE A N 1
ATOM 526 C CA . ILE A 1 74 ? -0.770 -1.524 9.440 1.00 98.81 74 ILE A CA 1
ATOM 527 C C . ILE A 1 74 ? -0.307 -2.397 10.605 1.00 98.81 74 ILE A C 1
ATOM 529 O O . ILE A 1 74 ? 0.402 -1.956 11.508 1.00 98.81 74 ILE A O 1
ATOM 533 N N . GLY A 1 75 ? -0.686 -3.674 10.563 1.00 98.62 75 GLY A N 1
ATOM 534 C CA . GLY A 1 75 ? -0.313 -4.688 11.542 1.00 98.62 75 GLY A CA 1
ATOM 535 C C . GLY A 1 75 ? 1.070 -5.259 11.250 1.00 98.62 75 GLY A C 1
ATOM 536 O O . GLY A 1 75 ? 2.082 -4.719 11.704 1.00 98.62 75 GLY A O 1
ATOM 537 N N . THR A 1 76 ? 1.131 -6.359 10.501 1.00 98.75 76 THR A N 1
ATOM 538 C CA . THR A 1 76 ? 2.395 -7.038 10.179 1.00 98.75 76 THR A CA 1
ATOM 539 C C . THR A 1 76 ? 2.911 -6.666 8.795 1.00 98.75 76 THR A C 1
ATOM 541 O O . THR A 1 76 ? 2.143 -6.383 7.875 1.00 98.75 76 THR A O 1
ATOM 544 N N . LEU A 1 77 ? 4.236 -6.672 8.691 1.00 98.88 77 LEU A N 1
ATOM 545 C CA . LEU A 1 77 ? 5.016 -6.491 7.478 1.00 98.88 77 LEU A CA 1
ATOM 546 C C . LEU A 1 77 ? 6.023 -7.637 7.454 1.00 98.88 77 LEU A C 1
ATOM 548 O O . LEU A 1 77 ? 6.703 -7.882 8.452 1.00 98.88 77 LEU A O 1
ATOM 552 N N . THR A 1 78 ? 6.040 -8.427 6.387 1.00 98.69 78 THR A N 1
ATOM 553 C CA . THR A 1 78 ? 6.922 -9.596 6.298 1.00 98.69 78 THR A CA 1
ATOM 554 C C . THR A 1 78 ? 7.411 -9.767 4.877 1.00 98.69 78 THR A C 1
ATOM 556 O O . THR A 1 78 ? 6.617 -10.038 3.982 1.00 98.69 78 THR A O 1
ATOM 559 N N . TRP A 1 79 ? 8.721 -9.653 4.685 1.00 98.44 79 TRP A N 1
ATOM 560 C CA . TRP A 1 79 ? 9.357 -9.998 3.422 1.00 98.44 79 TRP A CA 1
ATOM 561 C C . TRP A 1 79 ? 9.361 -11.509 3.215 1.00 98.44 79 TRP A C 1
ATOM 563 O O . TRP A 1 79 ? 9.662 -12.271 4.140 1.00 98.44 79 TRP A O 1
ATOM 573 N N . ARG A 1 80 ? 9.031 -11.944 2.002 1.00 97.56 80 ARG A N 1
ATOM 574 C CA . ARG A 1 80 ? 9.129 -13.343 1.583 1.00 97.56 80 ARG A CA 1
ATOM 575 C C . ARG A 1 80 ? 9.733 -13.426 0.185 1.00 97.56 80 ARG A C 1
ATOM 577 O O . ARG A 1 80 ? 9.448 -12.549 -0.623 1.00 97.56 80 ARG A O 1
ATOM 584 N N . PRO A 1 81 ? 10.502 -14.483 -0.121 1.00 96.19 81 PRO A N 1
ATOM 585 C CA . PRO A 1 81 ? 10.875 -14.767 -1.498 1.00 96.19 81 PRO A CA 1
ATOM 586 C C . PRO A 1 81 ? 9.618 -15.009 -2.343 1.00 96.19 81 PRO A C 1
ATOM 588 O O . PRO A 1 81 ? 8.813 -15.884 -2.012 1.00 96.19 81 PRO A O 1
ATOM 591 N N . GLY A 1 82 ? 9.460 -14.235 -3.410 1.00 89.31 82 GLY A N 1
ATOM 592 C CA . GLY A 1 82 ? 8.473 -14.420 -4.470 1.00 89.31 82 GLY A CA 1
ATOM 593 C C . GLY A 1 82 ? 9.118 -15.006 -5.729 1.00 89.31 82 GLY A C 1
ATOM 594 O O . GLY A 1 82 ? 10.318 -15.294 -5.780 1.00 89.31 82 GLY A O 1
ATOM 595 N N . ARG A 1 83 ? 8.322 -15.199 -6.784 1.00 87.50 83 ARG A N 1
ATOM 596 C CA . ARG A 1 83 ? 8.783 -15.822 -8.039 1.00 87.50 83 ARG A CA 1
ATOM 597 C C . ARG A 1 83 ? 9.833 -14.986 -8.782 1.00 87.50 83 ARG A C 1
ATOM 599 O O . ARG A 1 83 ? 10.697 -15.542 -9.461 1.00 87.50 83 ARG A O 1
ATOM 606 N N . HIS A 1 84 ? 9.740 -13.664 -8.679 1.00 90.75 84 HIS A N 1
ATOM 607 C CA . HIS A 1 84 ? 10.529 -12.706 -9.461 1.00 90.75 84 HIS A CA 1
ATOM 608 C C . HIS A 1 84 ? 11.342 -11.722 -8.611 1.00 90.75 84 HIS A C 1
ATOM 610 O O . HIS A 1 84 ? 11.959 -10.801 -9.143 1.00 90.75 84 HIS A O 1
ATOM 616 N N . GLY A 1 85 ? 11.356 -11.914 -7.298 1.00 90.81 85 GLY A N 1
ATOM 617 C CA . GLY A 1 85 ? 11.961 -11.010 -6.329 1.00 90.81 85 GLY A CA 1
ATOM 618 C C . GLY A 1 85 ? 11.300 -11.198 -4.973 1.00 90.81 85 GLY A C 1
ATOM 619 O O . GLY A 1 85 ? 10.440 -12.058 -4.824 1.00 90.81 85 GLY A O 1
ATOM 620 N N . ASP A 1 86 ? 11.705 -10.410 -3.984 1.00 96.19 86 ASP A N 1
ATOM 621 C CA . ASP A 1 86 ? 11.016 -10.416 -2.697 1.00 96.19 86 ASP A CA 1
ATOM 622 C C . ASP A 1 86 ? 9.668 -9.693 -2.794 1.00 96.19 86 ASP A C 1
ATOM 624 O O . ASP A 1 86 ? 9.562 -8.637 -3.435 1.00 96.19 86 ASP A O 1
ATOM 628 N N . ASP A 1 87 ? 8.705 -10.196 -2.029 1.00 97.19 87 ASP A N 1
ATOM 629 C CA . ASP A 1 87 ? 7.399 -9.586 -1.821 1.00 97.19 87 ASP A CA 1
ATOM 630 C C . ASP A 1 87 ? 7.284 -9.117 -0.374 1.00 97.19 87 ASP A C 1
ATOM 632 O O . ASP A 1 87 ? 7.643 -9.839 0.565 1.00 97.19 87 ASP A O 1
ATOM 636 N N . LEU A 1 88 ? 6.735 -7.924 -0.172 1.00 98.56 88 LEU A N 1
ATOM 637 C CA . LEU A 1 88 ? 6.332 -7.469 1.148 1.00 98.56 88 LEU A CA 1
ATOM 638 C C . LEU A 1 88 ? 4.878 -7.864 1.398 1.00 98.56 88 LEU A C 1
ATOM 640 O O . LEU A 1 88 ? 3.957 -7.306 0.802 1.00 98.56 88 LEU A O 1
ATOM 644 N N . ILE A 1 89 ? 4.669 -8.800 2.318 1.00 98.56 89 ILE A N 1
ATOM 645 C CA . ILE A 1 89 ? 3.337 -9.191 2.776 1.00 98.56 89 ILE A CA 1
ATOM 646 C C . ILE A 1 89 ? 2.864 -8.193 3.834 1.00 98.56 89 ILE A C 1
ATOM 648 O O . ILE A 1 89 ? 3.452 -8.094 4.915 1.00 98.56 89 ILE A O 1
ATOM 652 N N . VAL A 1 90 ? 1.786 -7.476 3.532 1.00 98.81 90 VAL A N 1
ATOM 653 C CA . VAL A 1 90 ? 1.165 -6.465 4.392 1.00 98.81 90 VAL A CA 1
ATOM 654 C C . VAL A 1 90 ? -0.128 -7.008 4.989 1.00 98.81 90 VAL A C 1
ATOM 656 O O . VAL A 1 90 ? -1.025 -7.435 4.258 1.00 98.81 90 VAL A O 1
ATOM 659 N N . THR A 1 91 ? -0.262 -6.939 6.314 1.00 98.75 91 THR A N 1
ATOM 660 C CA . THR A 1 91 ? -1.510 -7.270 7.024 1.00 98.75 91 THR A CA 1
ATOM 661 C C . THR A 1 91 ? -2.075 -6.021 7.703 1.00 98.75 91 THR A C 1
ATOM 663 O O . THR A 1 91 ? -1.501 -5.562 8.693 1.00 98.75 91 THR A O 1
ATOM 666 N N . PRO A 1 92 ? -3.196 -5.457 7.222 1.00 98.62 92 PRO A N 1
ATOM 667 C CA . PRO A 1 92 ? -3.888 -4.348 7.882 1.00 98.62 92 PRO A CA 1
ATOM 668 C C . PRO A 1 92 ? -4.419 -4.708 9.275 1.00 98.62 92 PRO A C 1
ATOM 670 O O . PRO A 1 92 ? -4.831 -5.844 9.516 1.00 98.62 92 PRO A O 1
ATOM 673 N N . THR A 1 93 ? -4.473 -3.728 10.178 1.00 98.62 93 THR A N 1
ATOM 674 C CA . THR A 1 93 ? -5.161 -3.870 11.474 1.00 98.62 93 THR A CA 1
ATOM 675 C C . THR A 1 93 ? -6.683 -3.774 11.314 1.00 98.62 93 THR A C 1
ATOM 677 O O . THR A 1 93 ? -7.196 -3.399 10.257 1.00 98.62 93 THR A O 1
ATOM 680 N N . GLY A 1 94 ? -7.430 -4.040 12.392 1.00 97.62 94 GLY A N 1
ATOM 681 C CA . GLY A 1 94 ? -8.870 -3.758 12.435 1.00 97.62 94 GLY A CA 1
ATOM 682 C C . GLY A 1 94 ? -9.197 -2.276 12.198 1.00 97.62 94 GLY A C 1
ATOM 683 O O . GLY A 1 94 ? -10.132 -1.971 11.462 1.00 97.62 94 GLY A O 1
ATOM 684 N N . ALA A 1 95 ? -8.386 -1.355 12.732 1.00 97.62 95 ALA A N 1
ATOM 685 C CA . ALA A 1 95 ? -8.533 0.076 12.467 1.00 97.62 95 ALA A CA 1
ATOM 686 C C . ALA A 1 95 ? -8.297 0.396 10.984 1.00 97.62 95 ALA A C 1
ATOM 688 O O . ALA A 1 95 ? -9.143 1.030 10.359 1.00 97.62 95 ALA A O 1
ATOM 689 N N . GLY A 1 96 ? -7.218 -0.130 10.389 1.00 97.56 96 GLY A N 1
ATOM 690 C CA . GLY A 1 96 ? -6.932 0.026 8.957 1.00 97.56 96 GLY A CA 1
ATOM 691 C C . GLY A 1 96 ? -8.062 -0.487 8.057 1.00 97.56 96 GLY A C 1
ATOM 692 O O . GLY A 1 96 ? -8.355 0.115 7.025 1.00 97.56 96 GLY A O 1
ATOM 693 N N . ARG A 1 97 ? -8.758 -1.553 8.476 1.00 97.19 97 ARG A N 1
ATOM 694 C CA . ARG A 1 97 ? -9.945 -2.101 7.789 1.00 97.19 97 ARG A CA 1
ATOM 695 C C . ARG A 1 97 ? -11.192 -1.226 7.937 1.00 97.19 97 ARG A C 1
ATOM 697 O O . ARG A 1 97 ? -12.005 -1.197 7.013 1.00 97.19 97 ARG A O 1
ATOM 704 N N . ALA A 1 98 ? -11.344 -0.525 9.056 1.00 95.44 98 ALA A N 1
ATOM 705 C CA . ALA A 1 98 ? -12.523 0.287 9.358 1.00 95.44 98 ALA A CA 1
ATOM 706 C C . ALA A 1 98 ? -12.486 1.691 8.730 1.00 95.44 98 ALA A C 1
ATOM 708 O O . ALA A 1 98 ? -13.536 2.295 8.512 1.00 95.44 98 ALA A O 1
ATOM 709 N N . VAL A 1 99 ? -11.294 2.220 8.443 1.00 95.81 99 VAL A N 1
ATOM 710 C CA . VAL A 1 99 ? -11.129 3.571 7.886 1.00 95.81 99 VAL A CA 1
ATOM 711 C C . VAL A 1 99 ? -11.125 3.595 6.359 1.00 95.81 99 VAL A C 1
ATOM 713 O O . VAL A 1 99 ? -10.745 2.625 5.712 1.00 95.81 99 VAL A O 1
ATOM 716 N N . LEU A 1 100 ? -11.524 4.722 5.773 1.00 93.31 100 LEU A N 1
ATOM 717 C CA . LEU A 1 100 ? -11.591 4.942 4.324 1.00 93.31 100 LEU A CA 1
ATOM 718 C C . LEU A 1 100 ? -11.021 6.324 3.982 1.00 93.31 100 LEU A C 1
ATOM 720 O O . LEU A 1 100 ? -10.808 7.147 4.868 1.00 93.31 100 LEU A O 1
ATOM 724 N N . GLY A 1 101 ? -10.820 6.582 2.691 1.00 94.19 101 GLY A N 1
ATOM 725 C CA . GLY A 1 101 ? -10.369 7.876 2.182 1.00 94.19 101 GLY A CA 1
ATOM 726 C C . GLY A 1 101 ? -8.854 7.983 2.013 1.00 94.19 101 GLY A C 1
ATOM 727 O O . GLY A 1 101 ? -8.078 7.241 2.619 1.00 94.19 101 GLY A O 1
ATOM 728 N N . GLU A 1 102 ? -8.449 8.921 1.157 1.00 96.00 102 GLU A N 1
ATOM 729 C CA . GLU A 1 102 ? -7.060 9.079 0.708 1.00 96.00 102 GLU A CA 1
ATOM 730 C C . GLU A 1 102 ? -6.124 9.558 1.823 1.00 96.00 102 GLU A C 1
ATOM 732 O O . GLU A 1 102 ? -4.971 9.148 1.876 1.00 96.00 102 GLU A O 1
ATOM 737 N N . GLU A 1 103 ? -6.619 10.356 2.773 1.00 97.31 103 GLU A N 1
ATOM 738 C CA . GLU A 1 103 ? -5.832 10.774 3.941 1.00 97.31 103 GLU A CA 1
ATOM 739 C C . GLU A 1 103 ? -5.398 9.561 4.781 1.00 97.31 103 GLU A C 1
ATOM 741 O O . GLU A 1 103 ? -4.239 9.442 5.183 1.00 97.31 103 GLU A O 1
ATOM 746 N N . LYS A 1 104 ? -6.325 8.626 5.026 1.00 98.06 104 LYS A N 1
ATOM 747 C CA . LYS A 1 104 ? -6.058 7.422 5.824 1.00 98.06 104 LYS A CA 1
ATOM 748 C C . LYS A 1 104 ? -5.204 6.420 5.059 1.00 98.06 104 LYS A C 1
ATOM 750 O O . LYS A 1 104 ? -4.344 5.783 5.658 1.00 98.06 104 LYS A O 1
ATOM 755 N N . GLU A 1 105 ? -5.386 6.339 3.743 1.00 98.38 105 GLU A N 1
ATOM 756 C CA . GLU A 1 105 ? -4.489 5.605 2.849 1.00 98.38 105 GLU A CA 1
ATOM 757 C C . GLU A 1 105 ? -3.050 6.123 2.932 1.00 98.38 105 GLU A C 1
ATOM 759 O O . GLU A 1 105 ? -2.129 5.337 3.147 1.00 98.38 105 GLU A O 1
ATOM 764 N N . ALA A 1 106 ? -2.857 7.440 2.813 1.00 98.56 106 ALA A N 1
ATOM 765 C CA . ALA A 1 106 ? -1.540 8.064 2.868 1.00 98.56 106 ALA A CA 1
ATOM 766 C C . ALA A 1 106 ? -0.872 7.855 4.234 1.00 98.56 106 ALA A C 1
ATOM 768 O O . ALA A 1 106 ? 0.307 7.506 4.298 1.00 98.56 106 ALA A O 1
ATOM 769 N N . ALA A 1 107 ? -1.632 7.992 5.326 1.00 98.69 107 ALA A N 1
ATOM 770 C CA . ALA A 1 107 ? -1.143 7.697 6.670 1.00 98.69 107 ALA A CA 1
ATOM 771 C C . ALA A 1 107 ? -0.730 6.221 6.823 1.00 98.69 107 ALA A C 1
ATOM 773 O O . ALA A 1 107 ? 0.324 5.929 7.386 1.00 98.69 107 ALA A O 1
ATOM 774 N N . ALA A 1 108 ? -1.520 5.288 6.284 1.00 98.81 108 ALA A N 1
ATOM 775 C CA . ALA A 1 108 ? -1.193 3.867 6.309 1.00 98.81 108 ALA A CA 1
ATOM 776 C C . ALA A 1 108 ? 0.047 3.541 5.455 1.00 98.81 108 ALA A C 1
ATOM 778 O O . ALA A 1 108 ? 0.900 2.775 5.900 1.00 98.81 108 ALA A O 1
ATOM 779 N N . TRP A 1 109 ? 0.207 4.159 4.277 1.00 98.88 109 TRP A N 1
ATOM 780 C CA . TRP A 1 109 ? 1.433 4.020 3.481 1.00 98.88 109 TRP A CA 1
ATOM 781 C C . TRP A 1 109 ? 2.659 4.553 4.228 1.00 98.88 109 TRP A C 1
ATOM 783 O O . TRP A 1 109 ? 3.697 3.895 4.252 1.00 98.88 109 TRP A O 1
ATOM 793 N N . ALA A 1 110 ? 2.536 5.700 4.900 1.00 98.88 110 ALA A N 1
ATOM 794 C CA . ALA A 1 110 ? 3.618 6.257 5.706 1.00 98.88 110 ALA A CA 1
ATOM 795 C C . ALA A 1 110 ? 4.044 5.311 6.846 1.00 98.88 110 ALA A C 1
ATOM 797 O O . ALA A 1 110 ? 5.231 5.228 7.165 1.00 98.88 110 ALA A O 1
ATOM 798 N N . GLU A 1 111 ? 3.115 4.550 7.440 1.00 98.88 111 GLU A N 1
ATOM 799 C CA . GLU A 1 111 ? 3.467 3.484 8.388 1.00 98.88 111 GLU A CA 1
ATOM 800 C C . GLU A 1 111 ? 4.300 2.373 7.733 1.00 98.88 111 GLU A C 1
ATOM 802 O O . GLU A 1 111 ? 5.273 1.925 8.348 1.00 98.88 111 GLU A O 1
ATOM 807 N N . VAL A 1 112 ? 3.944 1.946 6.513 1.00 98.88 112 VAL A N 1
ATOM 808 C CA . VAL A 1 112 ? 4.711 0.951 5.741 1.00 98.88 112 VAL A CA 1
ATOM 809 C C . VAL A 1 112 ? 6.111 1.478 5.444 1.00 98.88 112 VAL A C 1
ATOM 811 O O . VAL A 1 112 ? 7.080 0.861 5.878 1.00 98.88 112 VAL A O 1
ATOM 814 N N . ALA A 1 113 ? 6.227 2.632 4.785 1.00 98.81 113 ALA A N 1
ATOM 815 C CA . ALA A 1 113 ? 7.505 3.209 4.365 1.00 98.81 113 ALA A CA 1
ATOM 816 C C . ALA A 1 113 ? 8.447 3.482 5.551 1.00 98.81 113 ALA A C 1
ATOM 818 O O . ALA A 1 113 ? 9.650 3.243 5.467 1.00 98.81 113 ALA A O 1
ATOM 819 N N . ARG A 1 114 ? 7.908 3.912 6.701 1.00 98.81 114 ARG A N 1
ATOM 820 C CA . ARG A 1 114 ? 8.704 4.127 7.920 1.00 98.81 114 ARG A CA 1
ATOM 821 C C . ARG A 1 114 ? 9.265 2.827 8.500 1.00 98.81 114 ARG A C 1
ATOM 823 O O . ARG A 1 114 ? 10.364 2.835 9.049 1.00 98.81 114 ARG A O 1
ATOM 830 N N . ARG A 1 115 ? 8.492 1.738 8.463 1.00 98.81 115 ARG A N 1
ATOM 831 C CA . ARG A 1 115 ? 8.886 0.438 9.036 1.00 98.81 115 ARG A CA 1
ATOM 832 C C . ARG A 1 115 ? 9.745 -0.377 8.077 1.00 98.81 115 ARG A C 1
ATOM 834 O O . ARG A 1 115 ? 10.638 -1.079 8.528 1.00 98.81 115 ARG A O 1
ATOM 841 N N . GLU A 1 116 ? 9.482 -0.252 6.782 1.00 98.69 116 GLU A N 1
ATOM 842 C CA . GLU A 1 116 ? 10.147 -0.971 5.700 1.00 98.69 116 GLU A CA 1
ATOM 843 C C . GLU A 1 116 ? 10.608 0.017 4.616 1.00 98.69 116 GLU A C 1
ATOM 845 O O . GLU A 1 116 ? 10.004 0.081 3.544 1.00 98.69 116 GLU A O 1
ATOM 850 N N . PRO A 1 117 ? 11.695 0.783 4.840 1.00 98.56 117 PRO A N 1
ATOM 851 C CA . PRO A 1 117 ? 12.146 1.803 3.886 1.00 98.56 117 PRO A CA 1
ATOM 852 C C . PRO A 1 117 ? 12.458 1.257 2.489 1.00 98.56 117 PRO A C 1
ATOM 854 O O . PRO A 1 117 ? 12.309 1.958 1.494 1.00 98.56 117 PRO A O 1
ATOM 857 N N . ARG A 1 118 ? 12.841 -0.024 2.384 1.00 97.69 118 ARG A N 1
ATOM 858 C CA . ARG A 1 118 ? 13.066 -0.700 1.095 1.00 97.69 118 ARG A CA 1
ATOM 859 C C . ARG A 1 118 ? 11.792 -0.825 0.250 1.00 97.69 118 ARG A C 1
ATOM 861 O O . ARG A 1 118 ? 11.889 -0.984 -0.962 1.00 97.69 118 ARG A O 1
ATOM 868 N N . ALA A 1 119 ? 10.616 -0.763 0.873 1.00 98.25 119 ALA A N 1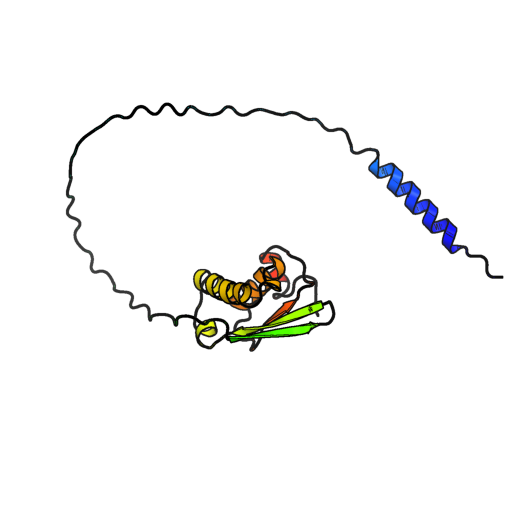
ATOM 869 C CA . ALA A 1 119 ? 9.339 -0.792 0.177 1.00 98.25 119 ALA A CA 1
ATOM 870 C C . ALA A 1 119 ? 8.912 0.576 -0.372 1.00 98.25 119 ALA A C 1
ATOM 872 O O . ALA A 1 119 ? 7.948 0.628 -1.133 1.00 98.25 119 ALA A O 1
ATOM 873 N N . ASP A 1 120 ? 9.604 1.669 -0.022 1.00 98.44 120 ASP A N 1
ATOM 874 C CA . ASP A 1 120 ? 9.238 3.031 -0.427 1.00 98.44 120 ASP A CA 1
ATOM 875 C C . ASP A 1 120 ? 9.623 3.325 -1.886 1.00 98.44 120 ASP A C 1
ATOM 877 O O . ASP A 1 120 ? 10.499 4.126 -2.210 1.00 98.44 120 ASP A O 1
ATOM 881 N N . THR A 1 121 ? 8.976 2.600 -2.795 1.00 98.25 121 THR A N 1
ATOM 882 C CA . THR A 1 121 ? 9.085 2.775 -4.240 1.00 98.25 121 THR A CA 1
ATOM 883 C C . THR A 1 121 ? 7.732 3.176 -4.809 1.00 98.25 121 THR A C 1
ATOM 885 O O . THR A 1 121 ? 6.679 2.770 -4.312 1.00 98.25 121 THR A O 1
ATOM 888 N N . VAL A 1 122 ? 7.744 3.920 -5.918 1.00 98.19 122 VAL A N 1
ATOM 889 C CA . VAL A 1 122 ? 6.510 4.342 -6.604 1.00 98.19 122 VAL A CA 1
ATOM 890 C C . VAL A 1 122 ? 5.646 3.138 -6.998 1.00 98.19 122 VAL A C 1
ATOM 892 O O . VAL A 1 122 ? 4.424 3.201 -6.901 1.00 98.19 122 VAL A O 1
ATOM 895 N N . SER A 1 123 ? 6.259 2.030 -7.426 1.00 97.19 123 SER A N 1
ATOM 896 C CA . SER A 1 123 ? 5.522 0.813 -7.784 1.00 97.19 123 SER A CA 1
ATOM 897 C C . SER A 1 123 ? 4.793 0.219 -6.578 1.00 97.19 123 SER A C 1
ATOM 899 O O . SER A 1 123 ? 3.577 0.028 -6.624 1.00 97.19 123 SER A O 1
ATOM 901 N N . MET A 1 124 ? 5.505 -0.021 -5.474 1.00 98.31 124 MET A N 1
ATOM 902 C CA . MET A 1 124 ? 4.920 -0.643 -4.284 1.00 98.31 124 MET A CA 1
ATOM 903 C C . MET A 1 124 ? 3.882 0.259 -3.605 1.00 98.31 124 MET A C 1
ATOM 905 O O . MET A 1 124 ? 2.851 -0.245 -3.160 1.00 98.31 124 MET A O 1
ATOM 909 N N . GLN A 1 125 ? 4.083 1.583 -3.604 1.00 98.69 125 GLN A N 1
ATOM 910 C CA . GLN A 1 125 ? 3.078 2.540 -3.125 1.00 98.69 125 GLN A CA 1
ATOM 911 C C . GLN A 1 125 ? 1.769 2.413 -3.908 1.00 98.69 125 GLN A C 1
ATOM 913 O O . GLN A 1 125 ? 0.684 2.394 -3.328 1.00 98.69 125 GLN A O 1
ATOM 918 N N . ARG A 1 126 ? 1.856 2.317 -5.237 1.00 98.50 126 ARG A N 1
ATOM 919 C CA . ARG A 1 126 ? 0.677 2.218 -6.105 1.00 98.50 126 ARG A CA 1
ATOM 920 C C . ARG A 1 126 ? -0.029 0.870 -5.970 1.00 98.50 126 ARG A C 1
ATOM 922 O O . ARG A 1 126 ? -1.260 0.830 -5.940 1.00 98.50 126 ARG A O 1
ATOM 929 N N . GLN A 1 127 ? 0.729 -0.217 -5.823 1.00 98.12 127 GLN A N 1
ATOM 930 C CA . GLN A 1 127 ? 0.178 -1.530 -5.469 1.00 98.12 127 GLN A CA 1
ATOM 931 C C . GLN A 1 127 ? -0.585 -1.455 -4.135 1.00 98.12 127 GLN A C 1
ATOM 933 O O . GLN A 1 127 ? -1.752 -1.845 -4.066 1.00 98.12 127 GLN A O 1
ATOM 938 N N . PHE A 1 128 ? 0.025 -0.864 -3.100 1.00 98.62 128 PHE A N 1
ATOM 939 C CA . PHE A 1 128 ? -0.605 -0.666 -1.793 1.00 98.62 128 PHE A CA 1
ATOM 940 C C . PHE A 1 128 ? -1.891 0.159 -1.892 1.00 98.62 128 PHE A C 1
ATOM 942 O O . PHE A 1 128 ? -2.924 -0.263 -1.374 1.00 98.62 128 PHE A O 1
ATOM 949 N N . ALA A 1 129 ? -1.856 1.293 -2.595 1.00 98.56 129 ALA A N 1
ATOM 950 C CA . ALA A 1 129 ? -3.019 2.146 -2.817 1.00 98.56 129 ALA A CA 1
ATOM 951 C C . ALA A 1 129 ? -4.165 1.378 -3.494 1.00 98.56 129 ALA A C 1
ATOM 953 O O . ALA A 1 129 ? -5.315 1.438 -3.055 1.00 98.56 129 ALA A O 1
ATOM 954 N N . CYS A 1 130 ? -3.861 0.587 -4.528 1.00 98.12 130 CYS A N 1
ATOM 955 C CA . CYS A 1 130 ? -4.867 -0.244 -5.185 1.00 98.12 130 CYS A CA 1
ATOM 956 C C . CYS A 1 130 ? -5.472 -1.269 -4.217 1.00 98.12 130 CYS A C 1
ATOM 958 O O . CYS A 1 130 ? -6.697 -1.404 -4.136 1.00 98.12 130 CYS A O 1
ATOM 960 N N . HIS A 1 131 ? -4.640 -1.944 -3.421 1.00 98.06 131 HIS A N 1
ATOM 961 C CA . HIS A 1 131 ? -5.116 -2.895 -2.423 1.00 98.06 131 HIS A CA 1
ATOM 962 C C . HIS A 1 131 ? -5.974 -2.244 -1.331 1.00 98.06 131 HIS A C 1
ATOM 964 O O . HIS A 1 131 ? -7.032 -2.777 -0.977 1.00 98.06 131 HIS A O 1
ATOM 970 N N . TRP A 1 132 ? -5.560 -1.074 -0.850 1.00 98.19 132 TRP A N 1
ATOM 971 C CA . TRP A 1 132 ? -6.280 -0.283 0.141 1.00 98.19 132 TRP A CA 1
ATOM 972 C C . TRP A 1 132 ? -7.661 0.162 -0.343 1.00 98.19 132 TRP A C 1
ATOM 974 O O . TRP A 1 132 ? -8.597 0.205 0.458 1.00 98.19 132 TRP A O 1
ATOM 984 N N . ARG A 1 133 ? -7.803 0.487 -1.632 1.00 97.31 133 ARG A N 1
ATOM 985 C CA . ARG A 1 133 ? -9.063 0.963 -2.226 1.00 97.31 133 ARG A CA 1
ATOM 986 C C . ARG A 1 133 ? -9.982 -0.187 -2.636 1.00 97.31 133 ARG A C 1
ATOM 988 O O . ARG A 1 133 ? -11.175 -0.138 -2.353 1.00 97.31 133 ARG A O 1
ATOM 995 N N . TYR A 1 134 ? -9.434 -1.233 -3.256 1.00 96.94 134 TYR A N 1
ATOM 996 C CA . TYR A 1 134 ? -10.233 -2.217 -3.999 1.00 96.94 134 TYR A CA 1
ATOM 997 C C . TYR A 1 134 ? -10.105 -3.661 -3.499 1.00 96.94 134 TYR A C 1
ATOM 999 O O . TYR A 1 134 ? -10.979 -4.478 -3.775 1.00 96.94 134 TYR A O 1
ATOM 1007 N N . ALA A 1 135 ? -9.066 -3.998 -2.726 1.00 96.44 135 ALA A N 1
ATOM 1008 C CA . ALA A 1 135 ? -8.821 -5.362 -2.238 1.00 96.44 135 ALA A CA 1
ATOM 1009 C C . ALA A 1 135 ? -8.902 -5.476 -0.704 1.00 96.44 135 ALA A C 1
ATOM 1011 O O . ALA A 1 135 ? -8.237 -6.314 -0.086 1.00 96.44 135 ALA A O 1
ATOM 1012 N N . ARG A 1 136 ? -9.730 -4.635 -0.075 1.00 95.00 136 ARG A N 1
ATOM 1013 C CA . ARG A 1 136 ? -9.828 -4.492 1.387 1.00 95.00 136 ARG A CA 1
ATOM 1014 C C . ARG A 1 136 ? -10.265 -5.747 2.129 1.00 95.00 136 ARG A C 1
ATOM 1016 O O . ARG A 1 136 ? -9.949 -5.875 3.306 1.00 95.00 136 ARG A O 1
ATOM 1023 N N . SER A 1 137 ? -10.983 -6.654 1.474 1.00 95.12 137 SER A N 1
ATOM 1024 C CA . SER A 1 137 ? -11.428 -7.918 2.069 1.00 95.12 137 SER A CA 1
ATOM 1025 C C . SER A 1 137 ? -10.324 -8.977 2.139 1.00 95.12 137 SER A C 1
ATOM 1027 O O . SER A 1 137 ? -10.442 -9.916 2.923 1.00 95.12 137 SER A O 1
ATOM 1029 N N . LYS A 1 138 ? -9.234 -8.838 1.366 1.00 96.50 138 LYS A N 1
ATOM 1030 C CA . LYS A 1 138 ? -8.110 -9.783 1.419 1.00 96.50 138 LYS A CA 1
ATOM 1031 C C . LYS A 1 138 ? -7.398 -9.680 2.768 1.00 96.50 138 LYS A C 1
ATOM 1033 O O . LYS A 1 138 ? -7.062 -8.579 3.213 1.00 96.50 138 LYS A O 1
ATOM 1038 N N . ALA A 1 139 ? -7.140 -10.830 3.394 1.00 97.75 139 ALA A N 1
ATOM 1039 C CA . ALA A 1 139 ? -6.464 -10.912 4.690 1.00 97.75 139 ALA A CA 1
ATOM 1040 C C . ALA A 1 139 ? -5.069 -10.269 4.652 1.00 97.75 139 ALA A C 1
ATOM 1042 O O . ALA A 1 139 ? -4.714 -9.524 5.564 1.00 97.75 139 ALA A O 1
ATOM 1043 N N . THR A 1 140 ? -4.334 -10.480 3.562 1.00 98.06 140 THR A N 1
ATOM 1044 C CA . THR A 1 140 ? -3.021 -9.885 3.307 1.00 98.06 140 THR A CA 1
ATOM 1045 C C . THR A 1 140 ? -2.947 -9.302 1.900 1.00 98.06 140 THR A C 1
ATOM 1047 O O . THR A 1 140 ? -3.734 -9.669 1.019 1.00 98.06 140 THR A O 1
ATOM 1050 N N . TRP A 1 141 ? -1.988 -8.406 1.692 1.00 97.81 141 TRP A N 1
ATOM 1051 C CA . TRP A 1 141 ? -1.635 -7.840 0.392 1.00 97.81 141 TRP A CA 1
ATOM 1052 C C . TRP A 1 141 ? -0.160 -8.099 0.114 1.00 97.81 141 TRP A C 1
ATOM 1054 O O . TRP A 1 141 ? 0.658 -7.945 1.018 1.00 97.81 141 TRP A O 1
ATOM 1064 N N . ASN A 1 142 ? 0.169 -8.481 -1.114 1.00 96.25 142 ASN A N 1
ATOM 1065 C CA . ASN A 1 142 ? 1.545 -8.702 -1.533 1.00 96.25 142 ASN A CA 1
ATOM 1066 C C . ASN A 1 142 ? 1.977 -7.472 -2.322 1.00 96.25 142 ASN A C 1
ATOM 1068 O O . ASN A 1 142 ? 1.288 -7.081 -3.259 1.00 96.25 142 ASN A O 1
ATOM 1072 N N . LEU A 1 143 ? 3.072 -6.841 -1.909 1.00 97.50 143 LEU A N 1
ATOM 1073 C CA . LEU A 1 143 ? 3.694 -5.767 -2.670 1.00 97.50 143 LEU A CA 1
ATOM 1074 C C . LEU A 1 143 ? 4.981 -6.317 -3.271 1.00 97.50 143 LEU A C 1
ATOM 1076 O O . LEU A 1 143 ? 5.936 -6.607 -2.551 1.00 97.50 143 LEU A O 1
ATOM 1080 N N . GLU A 1 144 ? 4.991 -6.474 -4.581 1.00 95.56 144 GLU A N 1
ATOM 1081 C CA . GLU A 1 144 ? 6.064 -7.136 -5.311 1.00 95.56 144 GLU A CA 1
ATOM 1082 C C . GLU A 1 144 ? 7.076 -6.107 -5.809 1.00 95.56 144 GLU A C 1
ATOM 1084 O O . GLU A 1 144 ? 6.732 -5.096 -6.436 1.00 95.56 144 GLU A O 1
ATOM 1089 N N . THR A 1 145 ? 8.352 -6.372 -5.545 1.00 95.25 145 THR A N 1
ATOM 1090 C CA . THR A 1 145 ? 9.453 -5.450 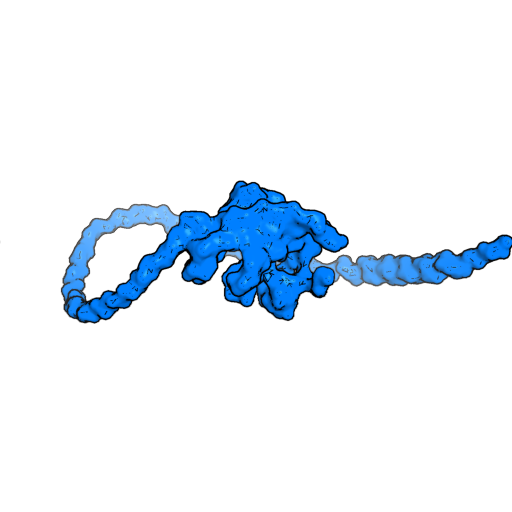-5.877 1.00 95.25 145 THR A CA 1
ATOM 1091 C C . THR A 1 145 ? 9.737 -5.339 -7.374 1.00 95.25 145 THR A C 1
ATOM 1093 O O . THR A 1 145 ? 10.288 -4.338 -7.827 1.00 95.25 145 THR A O 1
ATOM 1096 N N . TRP A 1 146 ? 9.358 -6.353 -8.149 1.00 93.12 146 TRP A N 1
ATOM 1097 C CA . TRP A 1 146 ? 9.664 -6.462 -9.576 1.00 93.12 146 TRP A CA 1
ATOM 1098 C C . TRP A 1 146 ? 8.638 -5.765 -10.481 1.00 93.12 146 TRP A C 1
ATOM 1100 O O . TRP A 1 146 ? 8.898 -5.529 -11.664 1.00 93.12 146 TRP A O 1
ATOM 1110 N N . ARG A 1 147 ? 7.468 -5.423 -9.935 1.00 94.75 147 ARG A N 1
ATOM 1111 C CA . ARG A 1 147 ? 6.361 -4.804 -10.667 1.00 94.75 147 ARG A CA 1
ATOM 1112 C C . ARG A 1 147 ? 6.745 -3.417 -11.172 1.00 94.75 147 ARG A C 1
ATOM 1114 O O . ARG A 1 147 ? 7.334 -2.613 -10.447 1.00 94.75 147 ARG A O 1
ATOM 1121 N N . MET A 1 148 ? 6.358 -3.093 -12.403 1.00 93.50 148 MET A N 1
ATOM 1122 C CA . MET A 1 148 ? 6.646 -1.789 -13.008 1.00 93.50 148 MET A CA 1
ATOM 1123 C C . MET A 1 148 ? 5.857 -0.652 -12.346 1.00 93.50 148 MET A C 1
ATOM 1125 O O . MET A 1 148 ? 4.675 -0.788 -12.035 1.00 93.50 148 MET A O 1
ATOM 1129 N N . ALA A 1 149 ? 6.484 0.520 -12.228 1.00 96.19 149 ALA A N 1
ATOM 1130 C CA . ALA A 1 149 ? 5.828 1.742 -11.769 1.00 96.19 149 ALA A CA 1
ATOM 1131 C C . ALA A 1 149 ? 4.934 2.355 -12.868 1.00 96.19 149 ALA A C 1
ATOM 1133 O O . ALA A 1 149 ? 5.276 3.366 -13.482 1.00 96.19 149 ALA A O 1
ATOM 1134 N N . VAL A 1 150 ? 3.770 1.754 -13.112 1.00 96.88 150 VAL A N 1
ATOM 1135 C CA . VAL A 1 150 ? 2.765 2.257 -14.068 1.00 96.88 150 VAL A CA 1
ATOM 1136 C C . VAL A 1 150 ? 1.757 3.196 -13.392 1.00 96.88 150 VAL A C 1
ATOM 1138 O O . VAL A 1 150 ? 1.615 3.139 -12.167 1.00 96.88 150 VAL A O 1
ATOM 1141 N N . PRO A 1 151 ? 1.086 4.097 -14.131 1.00 97.69 151 PRO A N 1
ATOM 1142 C CA . PRO A 1 151 ? 0.019 4.945 -13.592 1.00 97.69 151 PRO A CA 1
ATOM 1143 C C . PRO A 1 151 ? -1.104 4.153 -12.889 1.00 97.69 151 PRO A C 1
ATOM 1145 O O . PRO A 1 151 ? -1.318 2.975 -13.172 1.00 97.69 151 PRO A O 1
ATOM 1148 N N . MET A 1 152 ? -1.810 4.784 -11.941 1.00 97.25 152 MET A N 1
ATOM 1149 C CA . MET A 1 152 ? -2.785 4.102 -11.067 1.00 97.25 152 MET A CA 1
ATOM 1150 C C . MET A 1 152 ? -3.943 3.436 -11.820 1.00 97.25 152 MET A C 1
ATOM 1152 O O . MET A 1 152 ? -4.394 2.371 -11.409 1.00 97.25 152 MET A O 1
ATOM 1156 N N . ASP A 1 153 ? -4.413 4.026 -12.915 1.00 97.44 153 ASP A N 1
ATOM 1157 C CA . ASP A 1 153 ? -5.432 3.440 -13.792 1.00 97.44 153 ASP A CA 1
ATOM 1158 C C . ASP A 1 153 ? -4.969 2.100 -14.379 1.00 97.44 153 ASP A C 1
ATOM 1160 O O . ASP A 1 153 ? -5.731 1.132 -14.375 1.00 97.44 153 ASP A O 1
ATOM 1164 N N . GLN A 1 154 ? -3.698 1.995 -14.778 1.00 97.06 154 GLN A N 1
ATOM 1165 C CA . GLN A 1 154 ? -3.123 0.732 -15.239 1.00 97.06 154 GLN A CA 1
ATOM 11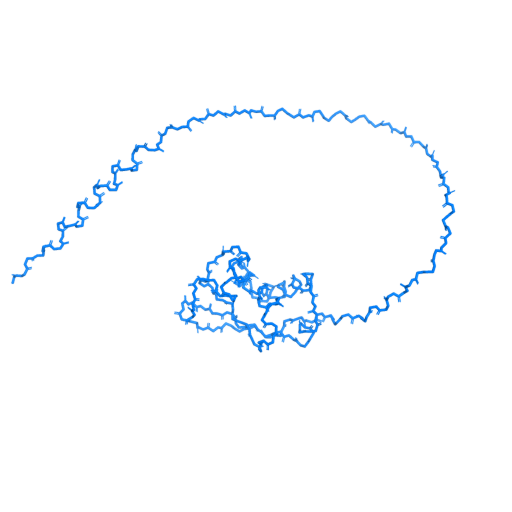66 C C . GLN A 1 154 ? -3.005 -0.289 -14.101 1.00 97.06 154 GLN A C 1
ATOM 1168 O O . GLN A 1 154 ? -3.352 -1.453 -14.303 1.00 97.06 154 GLN A O 1
ATOM 1173 N N . VAL A 1 155 ? -2.600 0.135 -12.896 1.00 97.25 155 VAL A N 1
ATOM 1174 C CA . VAL A 1 155 ? -2.556 -0.745 -11.709 1.00 97.25 155 VAL A CA 1
ATOM 1175 C C . VAL A 1 155 ? -3.943 -1.323 -11.406 1.00 97.25 155 VAL A C 1
ATOM 1177 O O . VAL A 1 155 ? -4.074 -2.525 -11.176 1.00 97.25 155 VAL A O 1
ATOM 1180 N N . VAL A 1 156 ? -4.987 -0.491 -11.458 1.00 96.88 156 VAL A N 1
ATOM 1181 C CA . VAL A 1 156 ? -6.380 -0.915 -11.249 1.00 96.88 156 VAL A CA 1
ATOM 1182 C C . VAL A 1 156 ? -6.863 -1.829 -12.375 1.00 96.88 156 VAL A C 1
ATOM 1184 O O . VAL A 1 156 ? -7.460 -2.865 -12.088 1.00 96.88 156 VAL A O 1
ATOM 1187 N N . SER A 1 157 ? -6.567 -1.503 -13.638 1.00 95.88 157 SER A N 1
ATOM 1188 C CA . SER A 1 157 ? -6.947 -2.336 -14.792 1.00 95.88 157 SER A CA 1
ATOM 1189 C C . SER A 1 157 ? -6.321 -3.735 -14.749 1.00 95.88 157 SER A C 1
ATOM 1191 O O . SER A 1 157 ? -6.899 -4.697 -15.249 1.00 95.88 157 SER A O 1
ATOM 1193 N N . ALA A 1 158 ? -5.165 -3.853 -14.092 1.00 95.38 158 ALA A N 1
ATOM 1194 C CA . ALA A 1 158 ? -4.471 -5.108 -13.849 1.00 95.38 158 ALA A CA 1
ATOM 1195 C C . ALA A 1 158 ? -4.891 -5.783 -12.528 1.00 95.38 158 ALA A C 1
ATOM 1197 O O . ALA A 1 158 ? -4.175 -6.648 -12.029 1.00 95.38 158 ALA A O 1
ATOM 1198 N N . TYR A 1 159 ? -6.019 -5.385 -11.929 1.00 94.69 159 TYR A N 1
ATOM 1199 C CA . TYR A 1 159 ? -6.534 -5.932 -10.667 1.00 94.69 159 TYR A CA 1
ATOM 1200 C C . TYR A 1 159 ? -5.524 -5.855 -9.510 1.00 94.69 159 TYR A C 1
ATOM 1202 O O . TYR A 1 159 ? -5.366 -6.799 -8.732 1.00 94.69 159 TYR A O 1
ATOM 1210 N N . CYS A 1 160 ? -4.855 -4.704 -9.399 1.00 95.62 160 CYS A N 1
ATOM 1211 C CA . CYS A 1 160 ? -3.758 -4.424 -8.471 1.00 95.62 160 CYS A CA 1
ATOM 1212 C C . CYS A 1 160 ? -2.456 -5.182 -8.752 1.00 95.62 160 CYS A C 1
ATOM 1214 O O . CYS A 1 160 ? -1.578 -5.172 -7.897 1.00 95.62 160 CYS A O 1
ATOM 1216 N N . ASN A 1 161 ? -2.313 -5.788 -9.938 1.00 92.00 161 ASN A N 1
ATOM 1217 C CA . ASN A 1 161 ? -1.161 -6.614 -10.284 1.00 92.00 161 ASN A CA 1
ATOM 1218 C C . ASN A 1 161 ? -0.493 -6.233 -11.632 1.00 92.00 161 ASN A C 1
ATOM 1220 O O . ASN A 1 161 ? -0.579 -6.971 -12.622 1.00 92.00 161 ASN A O 1
ATOM 1224 N N . PRO A 1 162 ? 0.126 -5.040 -11.741 1.00 91.88 162 PRO A N 1
ATOM 1225 C CA . PRO A 1 162 ? 0.612 -4.513 -13.018 1.00 91.88 162 PRO A CA 1
ATOM 1226 C C . PRO A 1 162 ? 1.770 -5.346 -13.586 1.00 91.88 162 PRO A C 1
ATOM 1228 O O . PRO A 1 162 ? 2.764 -5.577 -12.912 1.00 91.88 162 PRO A O 1
ATOM 1231 N N . GLY A 1 163 ? 1.683 -5.777 -14.846 1.00 84.38 163 GLY A N 1
ATOM 1232 C CA . GLY A 1 163 ? 2.712 -6.616 -15.488 1.00 84.38 163 GLY A CA 1
ATOM 1233 C C . GLY A 1 163 ? 2.352 -8.101 -15.627 1.00 84.38 163 GLY A C 1
ATOM 1234 O O . GLY A 1 163 ? 3.158 -8.862 -16.152 1.00 84.38 163 GLY A O 1
ATOM 1235 N N . GLY A 1 164 ? 1.137 -8.504 -15.229 1.00 77.44 164 GLY A N 1
ATOM 1236 C CA . GLY A 1 164 ? 0.588 -9.848 -15.464 1.00 77.44 164 GLY A CA 1
ATOM 1237 C C . GLY A 1 164 ? 0.395 -10.672 -14.185 1.00 77.44 164 GLY A C 1
ATOM 1238 O O . GLY A 1 164 ? 0.646 -10.166 -13.100 1.00 77.44 164 GLY A O 1
ATOM 1239 N N . PRO A 1 165 ? -0.085 -11.920 -14.269 1.00 72.69 165 PRO A N 1
ATOM 1240 C CA . PRO A 1 165 ? -0.197 -12.803 -13.108 1.00 72.69 165 PRO A CA 1
ATOM 1241 C C . PRO A 1 165 ? 1.168 -13.120 -12.480 1.00 72.69 165 PRO A C 1
ATOM 1243 O O . PRO A 1 165 ? 2.195 -13.026 -13.152 1.00 72.69 165 PRO A O 1
ATOM 1246 N N . GLU A 1 166 ? 1.148 -13.495 -11.201 1.00 64.88 166 GLU A N 1
ATOM 1247 C CA . GLU A 1 166 ? 2.287 -14.119 -10.509 1.00 64.88 166 GLU A CA 1
ATOM 1248 C C . GLU A 1 166 ? 2.545 -15.542 -11.016 1.00 64.88 166 GLU A C 1
ATOM 1250 O O . GLU A 1 166 ? 1.560 -16.300 -11.182 1.00 64.88 166 GLU A O 1
#

Foldseek 3Di:
DDDDPPPVVVVVVVVVVVVVVVPPPDDDDDDDDDDDDDDDDDDDDDDDDDDDDDDDDDPPPPPPDDDQDDDPQWDDWDWDDDPQGIKTKTATDPSVLRDDDDVSLVVNVVVVCVVPVVCPDLQQSLLSVLCSHPVSVDRIGIRGPPADNDDNVQCVVQVSGHPHDD

Radius of gyration: 28.97 Å; chains: 1; bounding box: 63×83×56 Å